Protein AF-F0QVY4-F1 (afdb_monomer_lite)

Structure (mmCIF, N/CA/C/O backbone):
data_AF-F0QVY4-F1
#
_entry.id   AF-F0QVY4-F1
#
loop_
_atom_site.group_PDB
_atom_site.id
_atom_site.type_symbol
_atom_site.label_atom_id
_atom_site.label_alt_id
_atom_site.label_comp_id
_atom_site.label_asym_id
_atom_site.label_entity_id
_atom_site.label_seq_id
_atom_site.pdbx_PDB_ins_code
_atom_site.Cartn_x
_atom_site.Cartn_y
_atom_site.Cartn_z
_atom_site.occupancy
_atom_site.B_iso_or_equiv
_atom_site.auth_seq_id
_atom_site.auth_comp_id
_atom_site.auth_asym_id
_atom_site.auth_atom_id
_atom_site.pdbx_PDB_model_num
ATOM 1 N N . MET A 1 1 ? 21.272 -10.362 -22.292 1.00 66.06 1 MET A N 1
ATOM 2 C CA . MET A 1 1 ? 20.276 -9.308 -22.617 1.00 66.06 1 MET A CA 1
ATOM 3 C C . MET A 1 1 ? 19.866 -9.353 -24.087 1.00 66.06 1 MET A C 1
ATOM 5 O O . MET A 1 1 ? 18.672 -9.414 -24.349 1.00 66.06 1 MET A O 1
ATOM 9 N N . ASN A 1 2 ? 20.813 -9.406 -25.034 1.00 73.38 2 ASN A N 1
ATOM 10 C CA . ASN A 1 2 ? 20.508 -9.530 -26.470 1.00 73.38 2 ASN A CA 1
ATOM 11 C C . ASN A 1 2 ? 19.696 -10.792 -26.820 1.00 73.38 2 ASN A C 1
ATOM 13 O O . ASN A 1 2 ? 18.774 -10.694 -27.616 1.00 73.38 2 ASN A O 1
ATOM 17 N N . GLU A 1 3 ? 19.944 -11.921 -26.147 1.00 81.75 3 GLU A N 1
ATOM 18 C CA . GLU A 1 3 ? 19.151 -13.156 -26.312 1.00 81.75 3 GLU A CA 1
ATOM 19 C C . GLU A 1 3 ? 17.702 -13.062 -25.807 1.00 81.75 3 GLU A C 1
ATOM 21 O O . GLU A 1 3 ? 16.818 -13.741 -26.314 1.00 81.75 3 GLU A O 1
ATOM 26 N N . LEU A 1 4 ? 17.431 -12.240 -24.788 1.00 82.69 4 LEU A N 1
ATOM 27 C CA . LEU A 1 4 ? 16.061 -12.033 -24.300 1.00 82.69 4 LEU A CA 1
ATOM 28 C C . LEU A 1 4 ? 15.314 -11.075 -25.228 1.00 82.69 4 LEU A C 1
ATOM 30 O O . LEU A 1 4 ? 14.160 -11.309 -25.569 1.00 82.69 4 LEU A O 1
ATOM 34 N N . ARG A 1 5 ? 16.002 -10.039 -25.716 1.00 80.56 5 ARG A N 1
ATOM 35 C CA . ARG A 1 5 ? 15.438 -9.136 -26.723 1.00 80.56 5 ARG A CA 1
ATOM 36 C C . ARG A 1 5 ? 15.160 -9.852 -28.047 1.00 80.56 5 ARG A C 1
ATOM 38 O O . ARG A 1 5 ? 14.135 -9.577 -28.657 1.00 80.56 5 ARG A O 1
ATOM 45 N N . SER A 1 6 ? 16.012 -10.791 -28.472 1.00 82.25 6 SER A N 1
ATOM 46 C CA . SER A 1 6 ? 15.773 -11.590 -29.685 1.00 82.25 6 SER A CA 1
ATOM 47 C C . SER A 1 6 ? 14.609 -12.575 -29.543 1.00 82.25 6 SER A C 1
ATOM 49 O O . SER A 1 6 ? 14.021 -12.966 -30.544 1.00 82.25 6 SER A O 1
ATOM 51 N N . LYS A 1 7 ? 14.230 -12.924 -28.307 1.00 90.19 7 LYS A N 1
ATOM 52 C CA . LYS A 1 7 ? 13.019 -13.695 -27.984 1.00 90.19 7 LYS A CA 1
ATOM 53 C C . LYS A 1 7 ? 11.754 -12.832 -27.853 1.00 90.19 7 LYS A C 1
ATOM 55 O O . LYS A 1 7 ? 10.709 -13.358 -27.491 1.00 90.19 7 LYS A O 1
ATOM 60 N N . GLY A 1 8 ? 11.836 -11.529 -28.138 1.00 90.38 8 GLY A N 1
ATOM 61 C CA . GLY A 1 8 ? 10.687 -10.618 -28.151 1.00 90.38 8 GLY A CA 1
ATOM 62 C C . GLY A 1 8 ? 10.366 -9.940 -26.817 1.00 90.38 8 GLY A C 1
ATOM 63 O O . GLY A 1 8 ? 9.394 -9.195 -26.752 1.00 90.38 8 GLY A O 1
ATOM 64 N N . PHE A 1 9 ? 11.169 -10.137 -25.766 1.00 91.44 9 PHE A N 1
ATOM 65 C CA . PHE A 1 9 ? 10.937 -9.459 -24.488 1.00 91.44 9 PHE A CA 1
ATOM 66 C C . PHE A 1 9 ? 11.260 -7.962 -24.581 1.00 91.44 9 PHE A C 1
ATOM 68 O O . PHE A 1 9 ? 12.344 -7.568 -25.038 1.00 91.44 9 PHE A O 1
ATOM 75 N N . SER A 1 10 ? 10.339 -7.124 -24.097 1.00 90.00 10 SER A N 1
ATOM 76 C CA . SER A 1 10 ? 10.565 -5.686 -23.972 1.00 90.00 10 SER A CA 1
ATOM 77 C C . SER A 1 10 ? 11.572 -5.382 -22.856 1.00 90.00 10 SER A C 1
ATOM 79 O O . SER A 1 10 ? 11.890 -6.228 -22.014 1.00 90.00 10 SER A O 1
ATOM 81 N N . LYS A 1 11 ? 12.103 -4.152 -22.821 1.00 89.81 11 LYS A N 1
ATOM 82 C CA . LYS A 1 11 ? 12.995 -3.747 -21.723 1.00 89.81 11 LYS A CA 1
ATOM 83 C C . LYS A 1 11 ? 12.272 -3.739 -20.373 1.00 89.81 11 LYS A C 1
ATOM 85 O O . LYS A 1 11 ? 12.898 -4.078 -19.372 1.00 89.81 11 LYS A O 1
ATOM 90 N N . LEU A 1 12 ? 10.977 -3.415 -20.364 1.00 89.75 12 LEU A N 1
ATOM 91 C CA . LEU A 1 12 ? 10.135 -3.469 -19.174 1.00 89.75 12 LEU A CA 1
ATOM 92 C C . LEU A 1 12 ? 9.965 -4.905 -18.671 1.00 89.75 12 LEU A C 1
ATOM 94 O O . LEU A 1 12 ? 10.148 -5.147 -17.483 1.00 89.75 12 LEU A O 1
ATOM 98 N N . ASP A 1 13 ? 9.709 -5.869 -19.559 1.00 89.44 13 ASP A N 1
ATOM 99 C CA . ASP A 1 13 ? 9.587 -7.282 -19.164 1.00 89.44 13 ASP A CA 1
ATOM 100 C C . ASP A 1 13 ? 10.884 -7.779 -18.523 1.00 89.44 13 ASP A C 1
ATOM 102 O O . ASP A 1 13 ? 10.885 -8.385 -17.450 1.00 89.44 13 ASP A O 1
ATOM 106 N N . ILE A 1 14 ? 12.016 -7.457 -19.156 1.00 91.12 14 ILE A N 1
ATOM 107 C CA . ILE A 1 14 ? 13.344 -7.801 -18.643 1.00 91.12 14 ILE A CA 1
ATOM 108 C C . ILE A 1 14 ? 13.582 -7.122 -17.288 1.00 91.12 14 ILE A C 1
ATOM 110 O O . ILE A 1 14 ? 14.083 -7.772 -16.369 1.00 91.12 14 ILE A O 1
ATOM 114 N N . TYR A 1 15 ? 13.206 -5.848 -17.140 1.00 92.06 15 TYR A N 1
ATOM 115 C CA . TYR A 1 15 ? 13.292 -5.125 -15.873 1.00 92.06 15 TYR A CA 1
ATOM 116 C C . TYR A 1 15 ? 12.486 -5.823 -14.773 1.00 92.06 15 TYR A C 1
ATOM 118 O O . TYR A 1 15 ? 13.038 -6.099 -13.710 1.00 92.06 15 TYR A O 1
ATOM 126 N N . LEU A 1 16 ? 11.217 -6.156 -15.021 1.00 90.62 16 LEU A N 1
ATOM 127 C CA . LEU A 1 16 ? 10.329 -6.768 -14.029 1.00 90.62 16 LEU A CA 1
ATOM 128 C C . LEU A 1 16 ? 10.827 -8.153 -13.589 1.00 90.62 16 LEU A C 1
ATOM 130 O O . LEU A 1 16 ? 10.878 -8.446 -12.390 1.00 90.62 16 LEU A O 1
ATOM 134 N N . ILE A 1 17 ? 11.264 -8.982 -14.542 1.00 91.31 17 ILE A N 1
ATOM 135 C CA . ILE A 1 17 ? 11.830 -10.309 -14.262 1.00 91.31 17 ILE A CA 1
ATOM 136 C C . ILE A 1 17 ? 13.103 -10.176 -13.421 1.00 91.31 17 ILE A C 1
ATOM 138 O O . ILE A 1 17 ? 13.234 -10.810 -12.373 1.00 91.31 17 ILE A O 1
ATOM 142 N N . LEU A 1 18 ? 14.041 -9.323 -13.842 1.00 91.69 18 LEU A N 1
ATOM 143 C CA . LEU A 1 18 ? 15.305 -9.151 -13.130 1.00 91.69 18 LEU A CA 1
ATOM 144 C C . LEU A 1 18 ? 15.113 -8.507 -11.757 1.00 91.69 18 LEU A C 1
ATOM 146 O O . LEU A 1 18 ? 15.791 -8.906 -10.816 1.00 91.69 18 LEU A O 1
ATOM 150 N N . ARG A 1 19 ? 14.168 -7.572 -11.608 1.00 89.75 19 ARG A N 1
ATOM 151 C CA . ARG A 1 19 ? 13.832 -6.974 -10.311 1.00 89.75 19 ARG A CA 1
ATOM 152 C C . ARG A 1 19 ? 13.251 -8.000 -9.341 1.00 89.75 19 ARG A C 1
ATOM 154 O O . ARG A 1 19 ? 13.488 -7.888 -8.143 1.00 89.75 19 ARG A O 1
ATOM 161 N N . THR A 1 20 ? 12.535 -9.001 -9.851 1.00 89.25 20 THR A N 1
ATOM 162 C CA . THR A 1 20 ? 11.996 -10.108 -9.046 1.00 89.25 20 THR A CA 1
ATOM 163 C C . THR A 1 20 ? 13.099 -11.072 -8.618 1.00 89.25 20 THR A C 1
ATOM 165 O O . THR A 1 20 ? 13.163 -11.464 -7.458 1.00 89.25 20 THR A O 1
ATOM 168 N N . LEU A 1 21 ? 13.989 -11.439 -9.542 1.00 92.94 21 LEU A N 1
ATOM 169 C CA . LEU A 1 21 ? 15.050 -12.416 -9.283 1.00 92.94 21 LEU A CA 1
ATOM 170 C C . LEU A 1 21 ? 16.239 -11.836 -8.506 1.00 92.94 21 LEU A C 1
ATOM 172 O O . LEU A 1 21 ? 16.920 -12.563 -7.787 1.00 92.94 21 LEU A O 1
ATOM 176 N N . LYS A 1 22 ? 16.534 -10.547 -8.695 1.00 92.06 22 LYS A N 1
ATOM 177 C CA . LYS A 1 22 ? 17.698 -9.851 -8.133 1.00 92.06 22 LYS A CA 1
ATOM 178 C C . LYS A 1 22 ? 17.316 -8.430 -7.696 1.00 92.06 22 LYS A C 1
ATOM 180 O O . LYS A 1 22 ? 17.688 -7.462 -8.371 1.00 92.06 22 LYS A O 1
ATOM 185 N N . PRO A 1 23 ? 16.595 -8.286 -6.573 1.00 87.12 23 PRO A N 1
ATOM 186 C CA . PRO A 1 23 ? 16.003 -7.017 -6.151 1.00 87.12 23 PRO A CA 1
ATOM 187 C C . PRO A 1 23 ? 17.021 -5.903 -5.884 1.00 87.12 23 PRO A C 1
ATOM 189 O O . PRO A 1 23 ? 16.678 -4.736 -6.043 1.00 87.12 23 PRO A O 1
ATOM 192 N N . ASP A 1 24 ? 18.271 -6.233 -5.558 1.00 89.62 24 ASP A N 1
ATOM 193 C CA . ASP A 1 24 ? 19.314 -5.239 -5.256 1.00 89.62 24 ASP A CA 1
ATOM 194 C C . ASP A 1 24 ? 20.032 -4.701 -6.502 1.00 89.62 24 ASP A C 1
ATOM 196 O O . ASP A 1 24 ? 20.861 -3.792 -6.422 1.00 89.62 24 ASP A O 1
ATOM 200 N N . THR A 1 25 ? 19.721 -5.245 -7.681 1.00 89.69 25 THR A N 1
ATOM 201 C CA . THR A 1 25 ? 20.360 -4.804 -8.922 1.00 89.69 25 THR A CA 1
ATOM 202 C C . THR A 1 25 ? 19.785 -3.459 -9.355 1.00 89.69 25 THR A C 1
ATOM 204 O O . THR A 1 25 ? 18.566 -3.300 -9.472 1.00 89.69 25 THR A O 1
ATOM 207 N N . LYS A 1 26 ? 20.672 -2.504 -9.657 1.00 88.19 26 LYS A N 1
ATOM 208 C CA . LYS A 1 26 ? 20.313 -1.251 -10.333 1.00 88.19 26 LYS A CA 1
ATOM 209 C C . LYS A 1 26 ? 19.983 -1.551 -11.792 1.00 88.19 26 LYS A C 1
ATOM 211 O O . LYS A 1 26 ? 20.851 -1.986 -12.547 1.00 88.19 26 LYS A O 1
ATOM 216 N N . LEU A 1 27 ? 18.722 -1.377 -12.165 1.00 91.00 27 LEU A N 1
ATOM 217 C CA . LEU A 1 27 ? 18.164 -1.753 -13.471 1.00 91.00 27 LEU A CA 1
ATOM 218 C C . LEU A 1 27 ? 17.390 -0.604 -14.121 1.00 91.00 27 LEU A C 1
ATOM 220 O O . LEU A 1 27 ? 16.792 -0.781 -15.175 1.00 91.00 27 LEU A O 1
ATOM 224 N N . GLU A 1 28 ? 17.402 0.576 -13.508 1.00 88.12 28 GLU A N 1
ATOM 225 C CA . GLU A 1 28 ? 16.627 1.747 -13.919 1.00 88.12 28 GLU A CA 1
ATOM 226 C C . GLU A 1 28 ? 16.989 2.200 -15.340 1.00 88.12 28 GLU A C 1
ATOM 228 O O . GLU A 1 28 ? 16.137 2.712 -16.054 1.00 88.12 28 GLU A O 1
ATOM 233 N N . TYR A 1 29 ? 18.217 1.922 -15.794 1.00 89.00 29 TYR A N 1
ATOM 234 C CA . TYR A 1 29 ? 18.671 2.178 -17.167 1.00 89.00 29 TYR A CA 1
ATOM 235 C C . TYR A 1 29 ? 17.899 1.386 -18.240 1.00 89.00 29 TYR A C 1
ATOM 237 O O . TYR A 1 29 ? 18.007 1.684 -19.432 1.00 89.00 29 TYR A O 1
ATOM 245 N N . LEU A 1 30 ? 17.155 0.347 -17.846 1.00 88.62 30 LEU A N 1
ATOM 246 C CA . LEU A 1 30 ? 16.281 -0.406 -18.744 1.00 88.62 30 LEU A CA 1
ATOM 247 C C . LEU A 1 30 ? 14.960 0.308 -19.009 1.00 88.62 30 LEU A C 1
ATOM 249 O O . LEU A 1 30 ? 14.321 0.013 -20.016 1.00 88.62 30 LEU A O 1
ATOM 253 N N . LEU A 1 31 ? 14.567 1.237 -18.144 1.00 91.06 31 LEU A N 1
ATOM 254 C CA . LEU A 1 31 ? 13.286 1.916 -18.225 1.00 91.06 31 LEU A CA 1
ATOM 255 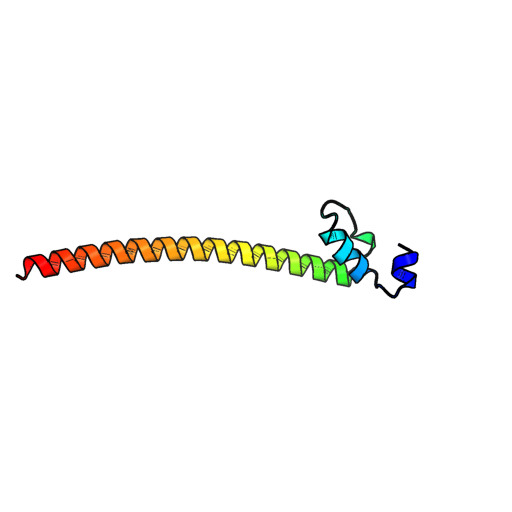C C . LEU A 1 31 ? 13.410 3.224 -19.004 1.00 91.06 31 LEU A C 1
ATOM 257 O O . LEU A 1 31 ? 14.384 3.968 -18.878 1.00 91.06 31 LEU A O 1
ATOM 261 N N . SER A 1 32 ? 12.390 3.529 -19.796 1.00 93.69 32 SER A N 1
ATOM 262 C CA . SER A 1 32 ? 12.147 4.891 -20.264 1.00 93.69 32 SER A CA 1
ATOM 263 C C . SER A 1 32 ? 11.751 5.803 -19.091 1.00 93.69 32 SER A C 1
ATOM 265 O O . SER A 1 32 ? 11.291 5.315 -18.054 1.00 93.69 32 SER A O 1
ATOM 267 N N . PRO A 1 33 ? 11.862 7.137 -19.236 1.00 94.06 33 PRO A N 1
ATOM 268 C CA . PRO A 1 33 ? 11.437 8.071 -18.193 1.00 94.06 33 PRO A CA 1
ATOM 269 C C . PRO A 1 33 ? 9.979 7.874 -17.749 1.00 94.06 33 PRO A C 1
ATOM 271 O O . PRO A 1 33 ? 9.683 7.943 -16.559 1.00 94.06 33 PRO A O 1
ATOM 274 N N . THR A 1 34 ? 9.074 7.574 -18.686 1.00 94.88 34 THR A N 1
ATOM 275 C CA . THR A 1 34 ? 7.655 7.324 -18.394 1.00 94.88 34 THR A CA 1
ATOM 276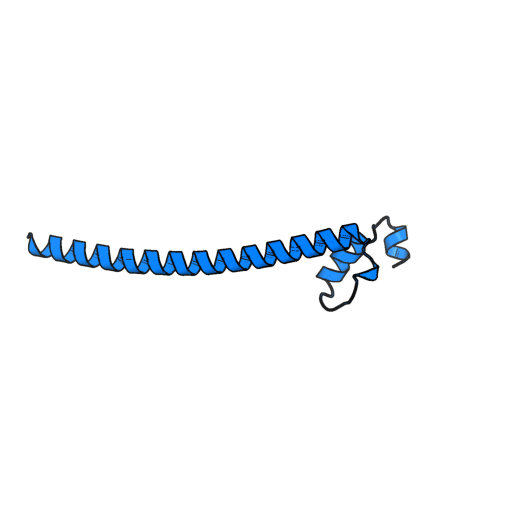 C C . THR A 1 34 ? 7.447 6.022 -17.622 1.00 94.88 34 THR A C 1
ATOM 278 O O . THR A 1 34 ? 6.681 5.993 -16.662 1.00 94.88 34 THR A O 1
ATOM 281 N N . GLU A 1 35 ? 8.142 4.946 -17.999 1.00 93.38 35 GLU A N 1
ATOM 282 C CA . GLU A 1 35 ? 8.079 3.677 -17.261 1.00 93.38 35 GLU A CA 1
ATOM 283 C C . GLU A 1 35 ? 8.661 3.828 -15.851 1.00 93.38 35 GLU A C 1
ATOM 285 O O . GLU A 1 35 ? 8.098 3.303 -14.893 1.00 93.38 35 GLU A O 1
ATOM 290 N N . LEU A 1 36 ? 9.750 4.587 -15.702 1.00 93.00 36 LEU A N 1
ATOM 291 C CA . LEU A 1 36 ? 10.348 4.873 -14.401 1.00 93.00 36 LEU A CA 1
ATOM 292 C C . LEU A 1 36 ? 9.393 5.673 -13.499 1.00 93.00 36 LEU A C 1
ATOM 294 O O . LEU A 1 36 ? 9.253 5.338 -12.322 1.00 93.00 36 LEU A O 1
ATOM 298 N N . ASP A 1 37 ? 8.697 6.682 -14.036 1.00 94.62 37 ASP A N 1
ATOM 299 C CA . ASP A 1 37 ? 7.659 7.420 -13.299 1.00 94.62 37 ASP A CA 1
ATOM 300 C C . ASP A 1 37 ? 6.523 6.497 -12.835 1.00 94.62 37 ASP A C 1
ATOM 302 O O . ASP A 1 37 ? 6.153 6.499 -11.658 1.00 94.62 37 ASP A O 1
ATOM 306 N N . LEU A 1 38 ? 6.020 5.639 -13.727 1.00 94.00 38 LEU A N 1
ATOM 307 C CA . LEU A 1 38 ? 4.977 4.667 -13.393 1.00 94.00 38 LEU A CA 1
ATOM 308 C C . LEU A 1 38 ? 5.418 3.715 -12.275 1.00 94.00 38 LEU A C 1
ATOM 310 O O . LEU A 1 38 ? 4.679 3.530 -11.306 1.00 94.00 38 LEU A O 1
ATOM 314 N N . ILE A 1 39 ? 6.631 3.163 -12.359 1.00 91.88 39 ILE A N 1
ATOM 315 C CA . ILE A 1 39 ? 7.194 2.294 -11.317 1.00 91.88 39 ILE A CA 1
ATOM 316 C C . ILE A 1 39 ? 7.318 3.041 -9.984 1.00 91.88 39 ILE A C 1
ATOM 318 O O . ILE A 1 39 ? 6.962 2.498 -8.935 1.00 91.88 39 ILE A O 1
ATOM 322 N N . ASN A 1 40 ? 7.761 4.299 -9.996 1.00 92.69 40 ASN A N 1
ATOM 323 C CA . ASN A 1 40 ? 7.858 5.115 -8.786 1.00 92.69 40 ASN A CA 1
ATOM 324 C C . ASN A 1 40 ? 6.483 5.378 -8.157 1.00 92.69 40 ASN A C 1
ATOM 326 O O . ASN A 1 40 ? 6.317 5.225 -6.943 1.00 92.69 40 ASN A O 1
ATOM 330 N N . ARG A 1 41 ? 5.471 5.699 -8.970 1.00 96.62 41 ARG A N 1
ATOM 331 C CA . ARG A 1 41 ? 4.084 5.875 -8.513 1.00 96.62 41 ARG A CA 1
ATOM 332 C C . ARG A 1 41 ? 3.512 4.583 -7.934 1.00 96.62 41 ARG A C 1
ATOM 334 O O . ARG A 1 41 ? 2.908 4.622 -6.865 1.00 96.62 41 ARG A O 1
ATOM 341 N N . MET A 1 42 ? 3.747 3.441 -8.579 1.00 94.31 42 MET A N 1
ATOM 342 C CA . MET A 1 42 ? 3.348 2.126 -8.062 1.00 94.31 42 MET A CA 1
ATOM 343 C C . MET A 1 42 ? 4.023 1.804 -6.725 1.00 94.31 42 MET A C 1
ATOM 345 O O . MET A 1 42 ? 3.359 1.350 -5.795 1.00 94.31 42 MET A O 1
ATOM 349 N N . ASN A 1 43 ? 5.325 2.073 -6.596 1.00 92.19 43 ASN A N 1
ATOM 350 C CA . ASN A 1 43 ? 6.052 1.868 -5.344 1.00 92.19 43 ASN A CA 1
ATOM 351 C C . ASN A 1 43 ? 5.497 2.743 -4.215 1.00 92.19 43 ASN A C 1
ATOM 353 O O . ASN A 1 43 ? 5.335 2.253 -3.097 1.00 92.19 43 ASN A O 1
ATOM 357 N N . LYS A 1 44 ? 5.154 4.003 -4.508 1.00 97.12 44 LYS A N 1
ATOM 358 C CA . LYS A 1 44 ? 4.495 4.897 -3.551 1.00 97.12 44 LYS A CA 1
ATOM 359 C C . LYS A 1 44 ? 3.135 4.348 -3.113 1.00 97.12 44 LYS A C 1
ATOM 361 O O . LYS A 1 44 ? 2.913 4.193 -1.918 1.00 97.12 44 LYS A O 1
ATOM 366 N N . LEU A 1 45 ? 2.281 3.962 -4.065 1.00 97.88 45 LEU A N 1
ATOM 367 C CA . LEU A 1 45 ? 0.972 3.365 -3.769 1.00 97.88 45 LEU A CA 1
ATOM 368 C C . LEU A 1 45 ? 1.094 2.108 -2.903 1.00 97.88 45 LEU A C 1
ATOM 370 O O . LEU A 1 45 ? 0.320 1.918 -1.970 1.00 97.88 45 LEU A O 1
ATOM 374 N N . ARG A 1 46 ? 2.089 1.260 -3.175 1.00 96.19 46 ARG A N 1
ATOM 375 C CA . ARG A 1 46 ? 2.361 0.071 -2.365 1.00 96.19 46 ARG A CA 1
ATOM 376 C C . ARG A 1 46 ? 2.708 0.441 -0.919 1.00 96.19 46 ARG A C 1
ATOM 378 O O . ARG A 1 46 ? 2.198 -0.189 0.003 1.00 96.19 46 ARG A O 1
ATOM 385 N N . THR A 1 47 ? 3.549 1.452 -0.714 1.00 97.06 47 THR A N 1
ATOM 386 C CA . THR A 1 47 ? 3.883 1.957 0.627 1.00 97.06 47 THR A CA 1
ATOM 387 C C . THR A 1 47 ? 2.650 2.505 1.344 1.00 97.06 47 THR A C 1
ATOM 389 O O . THR A 1 47 ? 2.418 2.164 2.504 1.00 97.06 47 THR A O 1
ATOM 392 N N . ASP A 1 48 ? 1.822 3.285 0.647 1.00 98.06 48 ASP A N 1
ATOM 393 C CA . ASP A 1 48 ? 0.584 3.840 1.203 1.00 98.06 48 ASP A CA 1
ATOM 394 C C . ASP A 1 48 ? -0.403 2.724 1.601 1.00 98.06 48 ASP A C 1
ATOM 396 O O . ASP A 1 48 ? -0.996 2.774 2.680 1.00 98.06 48 ASP A O 1
ATOM 400 N N . LEU A 1 49 ? -0.514 1.656 0.799 1.00 98.06 49 LEU A N 1
ATOM 401 C CA . LEU A 1 49 ? -1.296 0.457 1.135 1.00 98.06 49 LEU A CA 1
ATOM 402 C C . LEU A 1 49 ? -0.786 -0.247 2.398 1.00 98.06 49 LEU A C 1
ATOM 404 O O . LEU A 1 49 ? -1.587 -0.631 3.251 1.00 98.06 49 LEU A O 1
ATOM 408 N N . TYR A 1 50 ? 0.532 -0.399 2.559 1.00 97.50 50 TYR A N 1
ATOM 409 C CA . TYR A 1 50 ? 1.097 -0.979 3.783 1.00 97.50 50 TYR A CA 1
ATOM 410 C C . TYR A 1 50 ? 0.815 -0.123 5.022 1.00 97.50 50 TYR A C 1
ATOM 412 O O . TYR A 1 50 ? 0.535 -0.666 6.097 1.00 97.50 50 TYR A O 1
ATOM 420 N N . LYS A 1 51 ? 0.843 1.204 4.876 1.00 98.00 51 LYS A N 1
ATOM 421 C CA . LYS A 1 51 ? 0.490 2.125 5.958 1.00 98.00 51 LYS A CA 1
ATOM 422 C C . LYS A 1 51 ? -0.983 1.982 6.348 1.00 98.00 51 LYS A C 1
ATOM 424 O O . LYS A 1 51 ? -1.268 1.741 7.517 1.00 98.00 51 LYS A O 1
ATOM 429 N N . MET A 1 52 ? -1.895 2.019 5.373 1.00 98.25 52 MET A N 1
ATOM 430 C CA . MET A 1 52 ? -3.332 1.827 5.613 1.00 98.25 52 MET A CA 1
ATOM 431 C C . MET A 1 52 ? -3.633 0.478 6.273 1.00 98.25 52 MET A C 1
ATOM 433 O O . MET A 1 52 ? -4.436 0.408 7.199 1.00 98.25 52 MET A O 1
ATOM 437 N N . ARG A 1 53 ? -2.949 -0.596 5.856 1.00 97.94 53 ARG A N 1
ATOM 438 C CA . ARG A 1 53 ? -3.076 -1.914 6.495 1.00 97.94 53 ARG A CA 1
ATOM 439 C C . ARG A 1 53 ? -2.699 -1.873 7.978 1.00 97.94 53 ARG A C 1
ATOM 441 O O . ARG A 1 53 ? -3.378 -2.490 8.793 1.00 97.94 53 ARG A O 1
ATOM 448 N N . THR A 1 54 ? -1.622 -1.172 8.319 1.00 98.00 54 THR A N 1
ATOM 449 C CA . THR A 1 54 ? -1.178 -1.021 9.713 1.00 98.00 54 THR A CA 1
ATOM 450 C C . THR A 1 54 ? -2.205 -0.243 10.536 1.00 98.00 54 THR A C 1
ATOM 452 O O . THR A 1 54 ? -2.602 -0.693 11.608 1.00 98.00 54 THR A O 1
ATOM 455 N N . GLU A 1 55 ? -2.699 0.879 10.009 1.00 98.25 55 GLU A N 1
ATOM 456 C CA . GLU A 1 55 ? -3.728 1.690 10.672 1.00 98.25 55 GLU A CA 1
ATOM 457 C C . GLU A 1 55 ? -5.029 0.903 10.894 1.00 98.25 55 GLU A C 1
ATOM 459 O O . GLU A 1 55 ? -5.631 0.983 11.968 1.00 98.25 55 GLU A O 1
ATOM 464 N N . LEU A 1 56 ? -5.435 0.093 9.909 1.00 98.25 56 LEU A N 1
ATOM 465 C CA . LEU A 1 56 ? -6.599 -0.784 10.017 1.00 98.25 56 LEU A CA 1
ATOM 466 C C . LEU A 1 56 ? -6.418 -1.827 11.125 1.00 98.25 56 LEU A C 1
ATOM 468 O O . LEU A 1 56 ? -7.309 -1.994 11.953 1.00 98.25 56 LEU A O 1
ATOM 472 N N . TYR A 1 57 ? -5.257 -2.482 11.186 1.00 98.00 57 TYR A N 1
ATOM 473 C CA . TYR A 1 57 ? -4.953 -3.462 12.231 1.00 98.00 57 TYR A CA 1
ATOM 474 C C . TYR A 1 57 ? -5.023 -2.850 13.641 1.00 98.00 57 TYR A C 1
ATOM 476 O O . TYR A 1 57 ? -5.597 -3.430 14.570 1.00 98.00 57 TYR A O 1
ATOM 484 N N . ASP A 1 58 ? -4.498 -1.635 13.808 1.00 98.12 58 ASP A N 1
ATOM 485 C CA . ASP A 1 58 ? -4.581 -0.909 15.076 1.00 98.12 58 ASP A CA 1
ATOM 486 C C . ASP A 1 58 ? -6.024 -0.552 15.447 1.00 98.12 58 ASP A C 1
ATOM 488 O O . ASP A 1 58 ? -6.408 -0.614 16.626 1.00 98.12 58 ASP A O 1
ATOM 492 N N . LEU A 1 59 ? -6.839 -0.187 14.455 1.00 98.31 59 LEU A N 1
ATOM 493 C CA . LEU A 1 59 ? -8.254 0.101 14.646 1.00 98.31 59 LEU A CA 1
ATOM 494 C C . LEU A 1 59 ? -9.029 -1.155 15.058 1.00 98.31 59 LEU A C 1
ATOM 496 O O . LEU A 1 59 ? -9.749 -1.115 16.057 1.00 98.31 59 LEU A O 1
ATOM 500 N N . GLU A 1 60 ? -8.830 -2.278 14.369 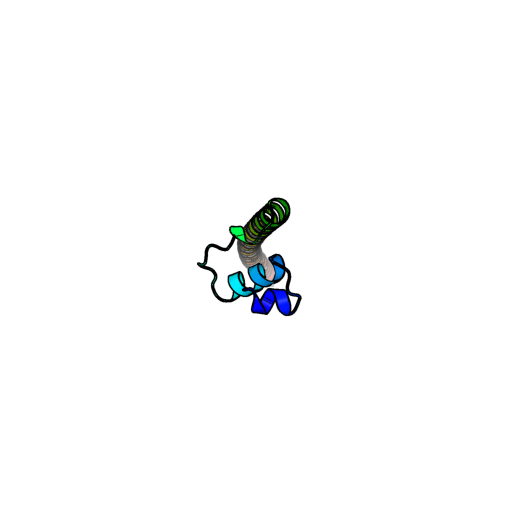1.00 98.31 60 GLU A N 1
ATOM 501 C CA . GLU A 1 60 ? -9.434 -3.571 14.713 1.00 98.31 60 GLU A CA 1
ATOM 502 C C . GLU A 1 60 ? -9.118 -3.968 16.159 1.00 98.31 60 GLU A C 1
ATOM 504 O O . GLU A 1 60 ? -10.009 -4.349 16.926 1.00 98.31 60 GLU A O 1
ATOM 509 N N . ARG A 1 61 ? -7.862 -3.794 16.588 1.00 98.31 61 ARG A N 1
ATOM 510 C CA . ARG A 1 61 ? -7.445 -4.067 17.969 1.00 98.31 61 ARG A CA 1
ATOM 511 C C . ARG A 1 61 ? -8.132 -3.153 18.987 1.00 98.31 61 ARG A C 1
ATOM 513 O O . ARG A 1 61 ? -8.416 -3.574 20.111 1.00 98.31 61 ARG A O 1
ATOM 520 N N . LYS A 1 62 ? -8.374 -1.882 18.651 1.00 98.19 62 LYS A N 1
ATOM 521 C CA . LYS A 1 62 ? -9.122 -0.951 19.518 1.00 98.19 62 LYS A CA 1
ATOM 522 C C . LYS A 1 6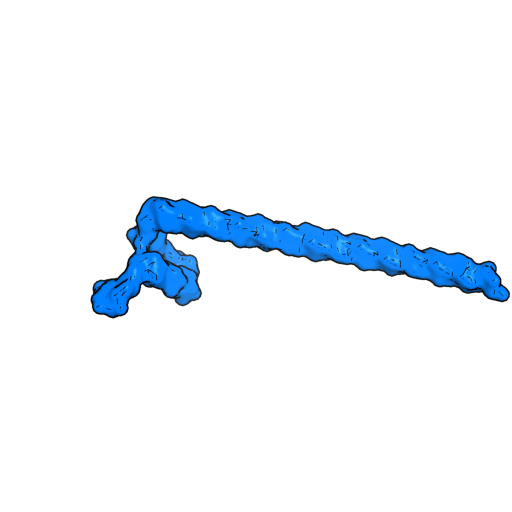2 ? -10.596 -1.340 19.609 1.00 98.19 62 LYS A C 1
ATOM 524 O O . LYS A 1 62 ? -11.136 -1.347 20.714 1.00 98.19 62 LYS A O 1
ATOM 529 N N . VAL A 1 63 ? -11.221 -1.687 18.485 1.00 98.31 63 VAL A N 1
ATOM 530 C CA . VAL A 1 63 ? -12.625 -2.119 18.431 1.00 98.31 63 VAL A CA 1
ATOM 531 C C . VAL A 1 63 ? -12.830 -3.386 19.256 1.00 98.31 63 VAL A C 1
ATOM 533 O O . VAL A 1 63 ? -13.724 -3.409 20.097 1.00 98.31 63 VAL A O 1
ATOM 536 N N . ARG A 1 64 ? -11.960 -4.392 19.104 1.00 98.31 64 ARG A N 1
ATOM 537 C CA . ARG A 1 64 ? -12.044 -5.645 19.871 1.00 98.31 64 ARG A CA 1
ATOM 538 C C . ARG A 1 64 ? -12.002 -5.410 21.382 1.00 98.31 64 ARG A C 1
ATOM 540 O O . ARG A 1 64 ? -12.897 -5.853 22.089 1.00 98.31 64 ARG A O 1
ATOM 547 N N . ARG A 1 65 ? -11.033 -4.623 21.860 1.00 98.12 65 ARG A N 1
ATOM 548 C CA . ARG A 1 65 ? -10.929 -4.268 23.288 1.00 98.12 65 ARG A CA 1
ATOM 549 C C . ARG A 1 65 ? -12.171 -3.546 23.803 1.00 98.12 65 ARG A C 1
ATOM 551 O O . ARG A 1 65 ? -12.631 -3.810 24.905 1.00 98.12 65 ARG A O 1
ATOM 558 N N . ARG A 1 66 ? -12.730 -2.623 23.012 1.00 98.00 66 ARG A N 1
ATOM 559 C CA . ARG A 1 66 ? -13.977 -1.938 23.387 1.00 98.00 66 ARG A CA 1
ATOM 560 C C . ARG A 1 66 ? -15.155 -2.905 23.455 1.00 98.00 66 ARG A C 1
ATOM 562 O O . ARG A 1 66 ? -15.960 -2.793 24.370 1.00 98.00 66 ARG A O 1
ATOM 569 N N . HIS A 1 67 ? -15.243 -3.841 22.516 1.00 98.06 67 HIS A N 1
ATOM 570 C CA . HIS A 1 67 ? -16.291 -4.856 22.502 1.00 98.06 67 HIS A CA 1
ATOM 571 C C . HIS A 1 67 ? -16.226 -5.771 23.734 1.00 98.06 67 HIS A C 1
ATOM 573 O O . HIS A 1 67 ? -17.256 -6.008 24.360 1.00 98.06 67 HIS A O 1
ATOM 579 N N . GLU A 1 68 ? -15.029 -6.211 24.130 1.00 97.88 68 GLU A N 1
ATOM 580 C CA . GLU A 1 68 ? -14.811 -6.996 25.356 1.00 97.88 68 GLU A CA 1
ATOM 581 C C . GLU A 1 68 ? -15.294 -6.239 26.603 1.00 97.88 68 GLU A C 1
ATOM 583 O O . GLU A 1 68 ? -16.041 -6.789 27.409 1.00 97.88 68 GLU A O 1
ATOM 588 N N . ILE A 1 69 ? -14.951 -4.950 26.725 1.00 97.62 69 ILE A N 1
ATOM 589 C CA . ILE A 1 69 ? -15.395 -4.103 27.845 1.00 97.62 69 ILE A CA 1
ATOM 590 C C . ILE A 1 69 ? -16.923 -3.976 27.874 1.00 97.62 69 ILE A C 1
ATOM 592 O O . ILE A 1 69 ? -17.535 -4.157 28.923 1.00 97.62 69 ILE A O 1
ATOM 596 N N . ILE A 1 70 ? -17.545 -3.663 26.732 1.00 97.44 70 ILE A N 1
ATOM 597 C CA . ILE A 1 70 ? -19.005 -3.501 26.635 1.00 97.44 70 ILE A CA 1
ATOM 598 C C . ILE A 1 70 ? -19.716 -4.798 27.022 1.00 97.44 70 ILE A C 1
ATOM 600 O O . ILE A 1 70 ? -20.693 -4.761 27.768 1.00 97.44 70 ILE A O 1
ATOM 604 N N . THR A 1 71 ? -19.214 -5.933 26.538 1.00 97.06 71 THR A N 1
ATOM 605 C CA . THR A 1 71 ? -19.783 -7.251 26.834 1.00 97.06 71 THR A CA 1
ATOM 606 C C . THR A 1 71 ? -19.667 -7.567 28.322 1.00 97.06 71 THR A C 1
ATOM 608 O O . THR A 1 71 ? -20.667 -7.926 28.935 1.00 97.06 71 THR A O 1
ATOM 611 N N . GLY A 1 72 ? -18.507 -7.316 28.938 1.00 96.75 72 GLY A N 1
ATOM 612 C CA . GLY A 1 72 ? -18.328 -7.491 30.381 1.00 96.75 72 GLY A CA 1
ATOM 613 C C . GLY A 1 72 ? -19.287 -6.628 31.210 1.00 96.75 72 GLY A C 1
ATOM 614 O O . GLY A 1 72 ? -19.915 -7.120 32.142 1.00 96.75 72 GLY A O 1
ATOM 615 N N . VAL A 1 73 ? -19.481 -5.357 30.837 1.00 96.19 73 VAL A N 1
ATOM 616 C CA . VAL A 1 73 ? -20.469 -4.486 31.502 1.00 96.19 73 VAL A CA 1
ATOM 617 C C . VAL A 1 73 ? -21.890 -5.035 31.344 1.00 96.19 73 VAL A C 1
ATOM 619 O O . VAL A 1 73 ? -22.655 -5.054 32.307 1.00 96.19 73 VAL A O 1
ATOM 622 N N . TYR A 1 74 ? -22.256 -5.490 30.145 1.00 96.12 74 TYR A N 1
ATOM 623 C CA . TYR A 1 74 ? -23.574 -6.065 29.883 1.00 96.12 74 TYR A CA 1
ATOM 624 C C . TYR A 1 74 ? -23.836 -7.328 30.721 1.00 96.12 74 TYR A C 1
ATOM 626 O O . TYR A 1 74 ? -24.915 -7.474 31.301 1.00 96.12 74 TYR A O 1
ATOM 634 N N . GLU A 1 75 ? -22.851 -8.219 30.829 1.00 95.25 75 GLU A N 1
ATOM 635 C CA . GLU A 1 75 ? -22.928 -9.426 31.660 1.00 95.25 75 GLU A CA 1
ATOM 636 C C . GLU A 1 75 ? -23.124 -9.090 33.144 1.00 95.25 75 GLU A C 1
ATOM 638 O O . GLU A 1 75 ? -23.995 -9.662 33.796 1.00 95.25 75 GLU A O 1
ATOM 643 N N . GLU A 1 76 ? -22.383 -8.122 33.684 1.00 94.25 76 GLU A N 1
ATOM 644 C CA . GLU A 1 76 ? -22.526 -7.709 35.087 1.00 94.25 76 GLU A CA 1
ATOM 645 C C . GLU A 1 76 ? -23.900 -7.082 35.375 1.00 94.25 76 GLU A C 1
ATOM 647 O O . GLU A 1 76 ? -24.549 -7.394 36.377 1.00 94.25 76 GLU A O 1
ATOM 652 N N . LEU A 1 77 ? -24.406 -6.246 34.465 1.00 94.12 77 LEU A N 1
ATOM 653 C CA . LEU A 1 77 ? -25.735 -5.640 34.602 1.00 94.12 77 LEU A CA 1
ATOM 654 C C . LEU A 1 77 ? -26.878 -6.657 34.490 1.00 94.12 77 LEU A C 1
ATOM 656 O O . LEU A 1 77 ? -27.957 -6.424 35.036 1.00 94.12 77 LEU A O 1
ATOM 660 N N . THR A 1 78 ? -26.676 -7.758 33.768 1.00 92.38 78 THR A N 1
ATOM 661 C CA . THR A 1 78 ? -27.688 -8.812 33.607 1.00 92.38 78 THR A CA 1
ATOM 662 C C . THR A 1 78 ? 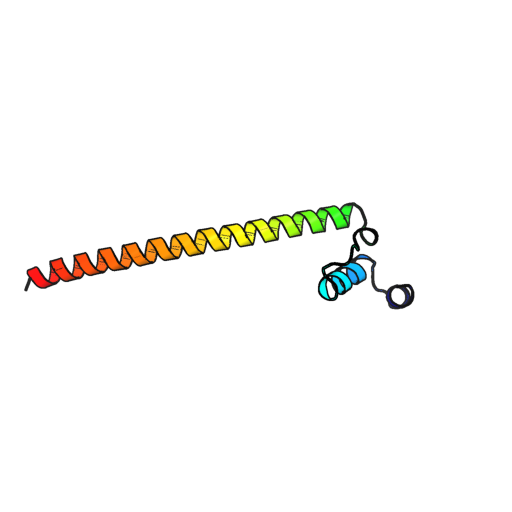-27.641 -9.849 34.726 1.00 92.38 78 THR A C 1
ATOM 664 O O . THR A 1 78 ? -28.701 -10.331 35.123 1.00 92.38 78 THR A O 1
ATOM 667 N N . LYS A 1 79 ? -26.465 -10.135 35.304 1.00 85.38 79 LYS A N 1
ATOM 668 C CA . LYS A 1 79 ? -26.340 -10.949 36.528 1.00 85.38 79 LYS A CA 1
ATOM 669 C C . LYS A 1 79 ? -27.043 -10.303 37.720 1.00 85.38 79 LYS A C 1
ATOM 671 O O . LYS A 1 79 ? -27.792 -10.983 38.402 1.00 85.38 79 LYS A O 1
ATOM 676 N N . ASN A 1 80 ? -26.881 -8.993 37.912 1.00 71.69 80 ASN A N 1
ATOM 677 C CA . ASN A 1 80 ? -27.505 -8.250 39.017 1.00 71.69 80 ASN A CA 1
ATOM 678 C C . ASN A 1 80 ? -29.034 -8.072 38.890 1.00 71.69 80 ASN A C 1
ATOM 680 O O . ASN A 1 80 ? -29.653 -7.462 39.758 1.00 71.69 80 ASN A O 1
ATOM 684 N N . LYS A 1 81 ? -29.648 -8.552 37.800 1.00 60.78 81 LYS A N 1
ATOM 685 C CA . LYS A 1 81 ? -31.104 -8.520 37.576 1.00 60.78 81 LYS A CA 1
ATOM 686 C C . LYS A 1 81 ? -31.804 -9.861 37.841 1.00 60.78 81 LYS A C 1
ATOM 688 O O . LYS A 1 81 ? -33.024 -9.915 37.688 1.00 60.78 81 LYS A O 1
ATOM 693 N N . LYS A 1 82 ? -31.065 -10.921 38.181 1.00 52.19 82 LYS A N 1
ATOM 694 C CA . LYS A 1 82 ? -31.603 -12.210 38.647 1.00 52.19 82 LYS A CA 1
ATOM 695 C C . LYS A 1 82 ? -31.481 -12.312 40.159 1.00 52.19 82 LYS A C 1
ATOM 697 O O . LYS A 1 82 ? -32.379 -12.952 40.741 1.00 52.19 82 LYS A O 1
#

Sequence (82 aa):
MNELRSKGFSKLDIYLILRTLKPDTKLEYLLSPTELDLINRMNKLRTDLYKMRTELYDLERKVRRRHEIITGVYEELTKNKK

Foldseek 3Di:
DVVVVVVVDQLVNVVVVCCVVPVPDDSCVSDDPVRSVVVVVVVVVVVVVVVVVVVVVVVVVVVVVVVVVVVVVVVVVVVVVD

pLDDT: mean 91.73, std 8.33, range [52.19, 98.31]

Organism: Vulcanisa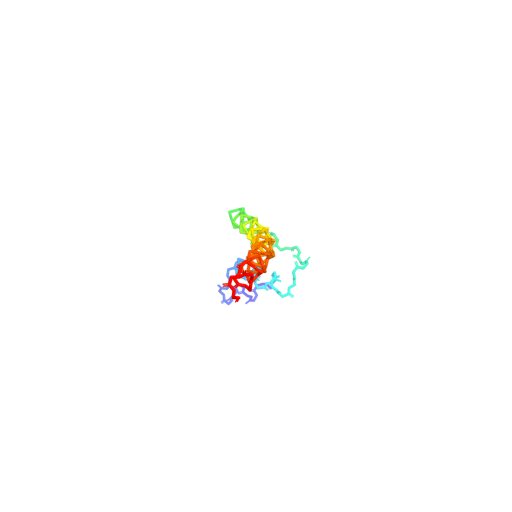eta moutnovskia (strain 768-28) (NCBI:txid985053)

Secondary structure (DSSP, 8-state):
-HHHHHTT--HHHHHHHHHHH-TTS--GGGS-HHHHHHHHHHHHHHHHHHHHHHHHHHHHHHHHHHHHHHHHHHHHHHHTT-

Radius of gyration: 25.68 Å; chains: 1; bounding box: 52×22×69 Å